Protein AF-A0A969JFG9-F1 (afdb_monomer)

Sequence (129 aa):
MFQSIWDDVKREFQHGNMVTRIIIANCFVFVVMVIANLVLHIPGSSNQTIYENIIQFFSMPRDGWFWLTHPWAVITSGFLHVDFGHVFWNMIAFYWFGRIVGDLLGNHRILPLYIASVIVGNLVFFSYF

Structure (mmCIF, N/CA/C/O backbone):
data_AF-A0A969JFG9-F1
#
_entry.id   AF-A0A969JFG9-F1
#
loop_
_atom_site.group_PDB
_atom_site.id
_atom_site.type_symbol
_atom_site.label_atom_id
_atom_site.label_alt_id
_atom_site.label_comp_id
_atom_site.label_asym_id
_atom_site.label_entity_id
_atom_site.label_seq_id
_atom_site.pdbx_PDB_ins_code
_atom_site.Cartn_x
_atom_site.Cartn_y
_atom_site.Cartn_z
_atom_site.occupancy
_atom_site.B_iso_or_equiv
_atom_site.auth_seq_id
_atom_site.auth_comp_id
_atom_site.auth_asym_id
_atom_site.auth_atom_id
_atom_site.pdbx_PDB_model_num
ATOM 1 N N . MET A 1 1 ? 10.280 24.605 18.024 1.00 48.84 1 MET A N 1
ATOM 2 C CA . MET A 1 1 ? 9.363 23.517 18.426 1.00 48.84 1 MET A CA 1
ATOM 3 C C . MET A 1 1 ? 9.128 22.564 17.246 1.00 48.84 1 MET A C 1
ATOM 5 O O . MET A 1 1 ? 8.008 22.153 17.002 1.00 48.84 1 MET A O 1
ATOM 9 N N . PHE A 1 2 ? 10.195 22.217 16.517 1.00 52.66 2 PHE A N 1
ATOM 10 C CA . PHE A 1 2 ? 10.177 21.171 15.498 1.00 52.66 2 PHE A CA 1
ATOM 11 C C . PHE A 1 2 ? 10.972 20.020 16.101 1.00 52.66 2 PHE A C 1
ATOM 13 O O . PHE A 1 2 ? 12.197 20.105 16.180 1.00 52.66 2 PHE A O 1
ATOM 20 N N . GLN A 1 3 ? 10.289 19.005 16.631 1.00 63.50 3 GLN A N 1
ATOM 21 C CA . GLN A 1 3 ? 10.955 17.711 16.740 1.00 63.50 3 GLN A CA 1
ATOM 22 C C . GLN A 1 3 ? 11.289 17.259 15.314 1.00 63.50 3 GLN A C 1
ATOM 24 O O . GLN A 1 3 ? 10.660 17.712 14.353 1.00 63.50 3 GLN A O 1
ATOM 29 N N . SER A 1 4 ? 12.340 16.455 15.158 1.00 83.25 4 SER A N 1
ATOM 30 C CA . SER A 1 4 ? 12.682 15.925 13.842 1.00 83.25 4 SER A CA 1
ATOM 31 C C . SER A 1 4 ? 11.444 15.219 13.283 1.00 83.25 4 SER A C 1
ATOM 33 O O . SER A 1 4 ? 10.796 14.478 14.017 1.00 83.25 4 SER A O 1
ATOM 35 N N . ILE A 1 5 ? 11.114 15.410 12.001 1.00 79.81 5 ILE A N 1
ATOM 36 C CA . ILE A 1 5 ? 10.015 14.682 11.324 1.00 79.81 5 ILE A CA 1
ATOM 37 C C . ILE A 1 5 ? 10.141 13.171 11.585 1.00 79.81 5 ILE A C 1
ATOM 39 O O . ILE A 1 5 ? 9.156 12.449 11.716 1.00 79.81 5 ILE A O 1
ATOM 43 N N . TRP A 1 6 ? 11.382 12.708 11.729 1.00 81.12 6 TRP A N 1
ATOM 44 C CA . TRP A 1 6 ? 11.718 11.352 12.123 1.00 81.12 6 TRP A CA 1
ATOM 45 C C . TRP A 1 6 ? 11.175 10.939 13.499 1.00 81.12 6 TRP A C 1
ATOM 47 O O . TRP A 1 6 ? 10.655 9.834 13.646 1.00 81.12 6 TRP A O 1
ATOM 57 N N . ASP A 1 7 ? 11.268 11.814 14.499 1.00 82.62 7 ASP A N 1
ATOM 58 C CA . ASP A 1 7 ? 10.786 11.555 15.856 1.00 82.62 7 ASP A CA 1
ATOM 59 C C . ASP A 1 7 ? 9.256 11.502 15.893 1.00 82.62 7 ASP A C 1
ATOM 61 O O . ASP A 1 7 ? 8.692 10.650 16.579 1.00 82.62 7 ASP A O 1
ATOM 65 N N . ASP A 1 8 ? 8.582 12.341 15.102 1.00 79.44 8 ASP A N 1
ATOM 66 C CA . ASP A 1 8 ? 7.125 12.310 14.957 1.00 79.44 8 ASP A CA 1
ATOM 67 C C . ASP A 1 8 ? 6.655 11.013 14.282 1.00 79.44 8 ASP A C 1
ATOM 69 O O . ASP A 1 8 ? 5.771 10.335 14.806 1.00 79.44 8 ASP A O 1
ATOM 73 N N . VAL A 1 9 ? 7.291 10.603 13.176 1.00 79.19 9 VAL A N 1
ATOM 74 C CA . VAL A 1 9 ? 6.991 9.321 12.509 1.00 79.19 9 VAL A CA 1
ATOM 75 C C . VAL A 1 9 ? 7.240 8.147 13.453 1.00 79.19 9 VAL A C 1
ATOM 77 O O . VAL A 1 9 ? 6.409 7.243 13.552 1.00 79.19 9 VAL A O 1
ATOM 80 N N . LYS A 1 10 ? 8.356 8.159 14.190 1.00 78.56 10 LYS A N 1
ATOM 81 C CA . LYS A 1 10 ? 8.689 7.107 15.155 1.00 78.56 10 LYS A CA 1
ATOM 82 C C . LYS A 1 10 ? 7.678 7.053 16.300 1.00 78.56 10 LYS A C 1
ATOM 84 O O . LYS A 1 10 ? 7.261 5.960 16.683 1.00 78.56 10 LYS A O 1
ATOM 89 N N . ARG A 1 11 ? 7.240 8.207 16.809 1.00 80.94 11 ARG A N 1
ATOM 90 C CA . ARG A 1 11 ? 6.213 8.307 17.852 1.00 80.94 11 ARG A CA 1
ATOM 91 C C . ARG A 1 11 ? 4.876 7.760 17.367 1.00 80.94 11 ARG A C 1
ATOM 93 O O . ARG A 1 11 ? 4.292 6.929 18.056 1.00 80.94 11 ARG A O 1
ATOM 100 N N . GLU A 1 12 ? 4.417 8.158 16.185 1.00 78.44 12 GLU A N 1
ATOM 101 C CA . GLU A 1 12 ? 3.170 7.650 15.600 1.00 78.44 12 GLU A CA 1
ATOM 102 C C . GLU A 1 12 ? 3.249 6.152 15.283 1.00 78.44 12 GLU A C 1
ATOM 104 O O . GLU A 1 12 ? 2.283 5.416 15.471 1.00 78.44 12 GLU A O 1
ATOM 109 N N . PHE A 1 13 ? 4.413 5.644 14.887 1.00 73.88 13 PHE A N 1
ATOM 110 C CA . PHE A 1 13 ? 4.587 4.210 14.688 1.00 73.88 13 PHE A CA 1
ATOM 111 C C . PHE A 1 13 ? 4.545 3.421 16.009 1.00 73.88 13 PHE A C 1
ATOM 113 O O . PHE A 1 13 ? 4.011 2.314 16.055 1.00 73.88 13 PHE A O 1
ATOM 120 N N . GLN A 1 14 ? 5.077 3.980 17.100 1.00 71.12 14 GLN A N 1
ATOM 121 C CA . GLN A 1 14 ? 5.130 3.320 18.410 1.00 71.12 14 GLN A CA 1
ATOM 122 C C . GLN A 1 14 ? 3.823 3.444 19.204 1.00 71.12 14 GLN A C 1
ATOM 124 O O . GLN A 1 14 ? 3.376 2.463 19.803 1.00 71.12 14 GLN A O 1
ATOM 129 N N . HIS A 1 15 ? 3.180 4.611 19.167 1.00 72.25 15 HIS A N 1
ATOM 130 C CA . HIS A 1 15 ? 2.017 4.956 19.991 1.00 72.25 15 HIS A CA 1
ATOM 131 C C . HIS A 1 15 ? 0.737 5.234 19.194 1.00 72.25 15 HIS A C 1
ATOM 133 O O . HIS A 1 15 ? -0.338 5.300 19.785 1.00 72.25 15 HIS A O 1
ATOM 139 N N . GLY A 1 16 ? 0.815 5.356 17.869 1.00 72.88 16 GLY A N 1
ATOM 140 C CA . GLY A 1 16 ? -0.346 5.607 17.019 1.00 72.88 16 GLY A CA 1
ATOM 141 C C . GLY A 1 16 ? -1.232 4.375 16.815 1.00 72.88 16 GLY A C 1
ATOM 142 O O . GLY A 1 16 ? -0.817 3.222 17.008 1.00 72.88 16 GLY A O 1
ATOM 143 N N . ASN A 1 17 ? -2.472 4.649 16.398 1.00 85.50 17 ASN A N 1
ATOM 144 C CA . ASN A 1 17 ? -3.485 3.664 16.013 1.00 85.50 17 ASN A CA 1
ATOM 145 C C . ASN A 1 17 ? -2.987 2.830 14.807 1.00 85.50 17 ASN A C 1
ATOM 147 O O . ASN A 1 17 ? -2.213 3.311 13.978 1.00 85.50 17 ASN A O 1
ATOM 151 N N . MET A 1 18 ? -3.410 1.567 14.707 1.00 92.06 18 MET A N 1
ATOM 152 C CA . MET A 1 18 ? -3.021 0.638 13.642 1.00 92.06 18 MET A CA 1
ATOM 153 C C . MET A 1 18 ? -3.314 1.207 12.250 1.00 92.06 18 MET A C 1
ATOM 155 O O . MET A 1 18 ? -2.525 1.000 11.332 1.00 92.06 18 MET A O 1
ATOM 159 N N . VAL A 1 19 ? -4.396 1.980 12.109 1.00 93.38 19 VAL A N 1
ATOM 160 C CA . VAL A 1 19 ? -4.737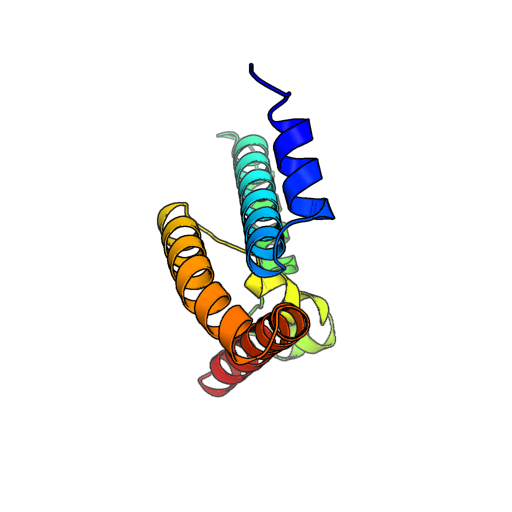 2.693 10.868 1.00 93.38 19 VAL A CA 1
ATOM 161 C C . VAL A 1 19 ? -3.576 3.581 10.417 1.00 93.38 19 VAL A C 1
ATOM 163 O O . VAL A 1 19 ? -3.095 3.446 9.294 1.00 93.38 19 VAL A O 1
ATOM 166 N N . THR A 1 20 ? -3.062 4.431 11.309 1.00 91.62 20 THR A N 1
ATOM 167 C CA . THR A 1 20 ? -1.933 5.327 11.019 1.00 91.62 20 THR A CA 1
ATOM 168 C C . THR A 1 20 ? -0.681 4.543 10.630 1.00 91.62 20 THR A C 1
ATOM 170 O O . THR A 1 20 ? 0.012 4.921 9.690 1.00 91.62 20 THR A O 1
ATOM 173 N N . ARG A 1 21 ? -0.405 3.413 11.295 1.00 91.94 21 ARG A N 1
ATOM 174 C CA . ARG A 1 21 ? 0.759 2.565 10.979 1.00 91.94 21 ARG A CA 1
ATOM 175 C C . ARG A 1 21 ? 0.680 1.974 9.573 1.00 91.94 21 ARG A C 1
ATOM 177 O O . ARG A 1 21 ? 1.680 1.973 8.861 1.00 91.94 21 ARG A O 1
ATOM 184 N N . ILE A 1 22 ? -0.500 1.504 9.165 1.00 94.06 22 ILE A N 1
ATOM 185 C CA . ILE A 1 22 ? -0.727 0.960 7.819 1.00 94.06 22 ILE A CA 1
ATOM 186 C C . ILE A 1 22 ? -0.609 2.065 6.762 1.00 94.06 22 ILE A C 1
ATOM 188 O O . ILE A 1 22 ? -0.011 1.827 5.714 1.00 94.06 22 ILE A O 1
ATOM 192 N N . ILE A 1 23 ? -1.102 3.277 7.043 1.00 94.56 23 ILE A N 1
ATOM 193 C CA . ILE A 1 23 ? -0.931 4.434 6.149 1.00 94.56 23 ILE A CA 1
ATOM 194 C C . ILE A 1 23 ? 0.553 4.759 5.975 1.00 94.56 23 ILE A C 1
ATOM 196 O O . ILE A 1 23 ? 1.022 4.880 4.848 1.00 94.56 23 ILE A O 1
ATOM 200 N N . ILE A 1 24 ? 1.314 4.838 7.073 1.00 92.44 24 ILE A N 1
ATOM 201 C CA . ILE A 1 24 ? 2.763 5.084 7.023 1.00 92.44 24 ILE A CA 1
ATOM 202 C C . ILE A 1 24 ? 3.464 4.006 6.186 1.00 92.44 24 ILE A C 1
ATOM 204 O O . ILE A 1 24 ? 4.295 4.344 5.347 1.00 92.44 24 ILE A O 1
ATOM 208 N N . ALA A 1 25 ? 3.109 2.730 6.366 1.00 93.38 25 ALA A N 1
ATOM 209 C CA . ALA A 1 25 ? 3.681 1.632 5.589 1.00 93.38 25 ALA A CA 1
ATOM 210 C C . ALA A 1 25 ? 3.378 1.757 4.084 1.00 93.38 25 ALA A C 1
ATOM 212 O O . ALA A 1 25 ? 4.290 1.639 3.270 1.00 93.38 25 ALA A O 1
ATOM 213 N N . ASN A 1 26 ? 2.130 2.056 3.709 1.00 94.94 26 ASN A N 1
ATOM 214 C CA . ASN A 1 26 ? 1.738 2.263 2.311 1.00 94.94 26 ASN A CA 1
ATOM 215 C C . ASN A 1 26 ? 2.459 3.462 1.684 1.00 94.94 26 ASN A C 1
ATOM 217 O O . ASN A 1 26 ? 3.009 3.350 0.590 1.00 94.94 26 ASN A O 1
ATOM 221 N N . CYS A 1 27 ? 2.528 4.588 2.397 1.00 94.19 27 CYS A N 1
ATOM 222 C CA . CYS A 1 27 ? 3.267 5.766 1.948 1.00 94.19 27 CYS A CA 1
ATOM 223 C C . CYS A 1 27 ? 4.762 5.471 1.776 1.00 94.19 27 CYS A C 1
ATOM 225 O O . CYS A 1 27 ? 5.358 5.895 0.789 1.00 94.19 27 CYS A O 1
ATOM 227 N N . PHE A 1 28 ? 5.371 4.728 2.704 1.00 93.75 28 PHE A N 1
ATOM 228 C CA . PHE A 1 28 ? 6.774 4.334 2.608 1.00 93.75 28 PHE A CA 1
ATOM 229 C C . PHE A 1 28 ? 7.032 3.467 1.371 1.00 93.75 28 PHE A C 1
ATOM 231 O O . PHE A 1 28 ? 7.932 3.778 0.593 1.00 93.75 28 PHE A O 1
ATOM 238 N N . VAL A 1 29 ? 6.217 2.428 1.152 1.00 94.06 29 VAL A N 1
ATOM 239 C CA . VAL A 1 29 ? 6.319 1.566 -0.037 1.00 94.06 29 VAL A CA 1
ATOM 240 C C . VAL A 1 29 ? 6.165 2.394 -1.310 1.00 94.06 29 VAL A C 1
ATOM 242 O O . VAL A 1 29 ? 6.998 2.285 -2.204 1.00 94.06 29 VAL A O 1
ATOM 245 N N . PHE A 1 30 ? 5.173 3.283 -1.374 1.00 94.19 30 PHE A N 1
ATOM 246 C CA . PHE A 1 30 ? 4.974 4.158 -2.528 1.00 94.19 30 PHE A CA 1
ATOM 247 C C . PHE A 1 30 ? 6.199 5.039 -2.814 1.00 94.19 30 PHE A C 1
ATOM 249 O O . PHE A 1 30 ? 6.674 5.075 -3.946 1.00 94.19 30 PHE A O 1
ATOM 256 N N . VAL A 1 31 ? 6.765 5.697 -1.797 1.00 93.69 31 VAL A N 1
ATOM 257 C CA . VAL A 1 31 ? 7.968 6.532 -1.959 1.00 93.69 31 VAL A CA 1
ATOM 258 C C . VAL A 1 31 ? 9.155 5.708 -2.458 1.00 93.69 31 VAL A C 1
ATOM 260 O O . VAL A 1 31 ? 9.848 6.140 -3.377 1.00 93.69 31 VAL A O 1
ATOM 263 N N . VAL A 1 32 ? 9.374 4.511 -1.906 1.00 92.69 32 VAL A N 1
ATOM 264 C CA . VAL A 1 32 ? 10.434 3.600 -2.367 1.00 92.69 32 VAL A CA 1
ATOM 265 C C . VAL A 1 32 ? 10.235 3.230 -3.836 1.00 92.69 32 VAL A C 1
ATOM 267 O O . VAL A 1 32 ? 11.193 3.279 -4.605 1.00 92.69 32 VAL A O 1
ATOM 270 N N . MET A 1 33 ? 9.005 2.921 -4.249 1.00 90.75 33 MET A N 1
ATOM 271 C CA . MET A 1 33 ? 8.695 2.567 -5.636 1.00 90.75 33 MET A CA 1
ATOM 272 C C . MET A 1 33 ? 8.871 3.745 -6.598 1.00 90.75 33 MET A C 1
ATOM 274 O O . MET A 1 33 ? 9.410 3.559 -7.687 1.00 90.75 33 MET A O 1
ATOM 278 N N . VAL A 1 34 ? 8.503 4.962 -6.191 1.00 90.12 34 VAL A N 1
ATOM 279 C CA . VAL A 1 34 ? 8.730 6.183 -6.981 1.00 90.12 34 VAL A CA 1
ATOM 280 C C . VAL A 1 34 ? 10.224 6.466 -7.139 1.00 90.12 34 VAL A C 1
ATOM 282 O O . VAL A 1 34 ? 10.676 6.769 -8.240 1.00 90.12 34 VAL A O 1
ATOM 285 N N . ILE A 1 35 ? 11.014 6.328 -6.070 1.00 90.38 35 ILE A N 1
ATOM 286 C CA . ILE A 1 35 ? 12.474 6.490 -6.140 1.00 90.38 35 ILE A CA 1
ATOM 287 C C . ILE A 1 35 ? 13.085 5.412 -7.041 1.00 90.38 35 ILE A C 1
ATOM 289 O O . ILE A 1 35 ? 13.917 5.730 -7.887 1.00 90.38 35 ILE A O 1
ATOM 293 N N . ALA A 1 36 ? 12.658 4.155 -6.904 1.00 89.00 36 ALA A N 1
ATOM 294 C CA . ALA A 1 36 ? 13.114 3.067 -7.763 1.00 89.00 36 ALA A CA 1
ATOM 295 C C . ALA A 1 36 ? 12.780 3.339 -9.237 1.00 89.00 36 ALA A C 1
ATOM 297 O O . ALA A 1 36 ? 13.641 3.164 -10.097 1.00 89.00 36 ALA A O 1
ATOM 298 N N . ASN A 1 37 ? 11.572 3.830 -9.530 1.00 87.25 37 ASN A N 1
ATOM 299 C CA . ASN A 1 37 ? 11.188 4.240 -10.875 1.00 87.25 37 ASN A CA 1
ATOM 300 C C . ASN A 1 37 ? 12.091 5.367 -11.395 1.00 87.25 37 ASN A C 1
ATOM 302 O O . ASN A 1 37 ? 12.628 5.243 -12.487 1.00 87.25 37 ASN A O 1
ATOM 306 N N . LEU A 1 38 ? 12.333 6.411 -10.598 1.00 86.75 38 LEU A N 1
ATOM 307 C CA . LEU A 1 38 ? 13.182 7.539 -10.986 1.00 86.75 38 LEU A CA 1
ATOM 308 C C . LEU A 1 38 ? 14.631 7.117 -11.281 1.00 86.75 38 LEU A C 1
ATOM 310 O O . LEU A 1 38 ? 15.228 7.594 -12.242 1.00 86.75 38 LEU A O 1
ATOM 314 N N . VAL A 1 39 ? 15.198 6.222 -10.469 1.00 86.62 39 VAL A N 1
ATOM 315 C CA . VAL A 1 39 ? 16.577 5.730 -10.635 1.00 86.62 39 VAL A CA 1
ATOM 316 C C . VAL A 1 39 ? 16.706 4.802 -11.845 1.00 86.62 39 VAL A C 1
ATOM 318 O O . VAL A 1 39 ? 17.726 4.825 -12.531 1.00 86.62 39 VAL A O 1
ATOM 321 N N . LEU A 1 40 ? 15.692 3.975 -12.113 1.00 83.62 40 LEU A N 1
ATOM 322 C CA . LEU A 1 40 ? 15.718 2.995 -13.203 1.00 83.62 40 LEU A CA 1
ATOM 323 C C . LEU A 1 40 ? 15.244 3.576 -14.543 1.00 83.62 40 LEU A C 1
ATOM 325 O O . LEU A 1 40 ? 15.635 3.073 -15.593 1.00 83.62 40 LEU A O 1
ATOM 329 N N . HIS A 1 41 ? 14.442 4.639 -14.533 1.00 76.25 41 HIS A N 1
ATOM 330 C CA . HIS A 1 41 ? 13.912 5.288 -15.730 1.00 76.25 41 HIS A CA 1
ATOM 331 C C . HIS A 1 41 ? 14.831 6.426 -16.201 1.00 76.25 41 HIS A C 1
ATOM 333 O O . HIS A 1 41 ? 14.446 7.593 -16.256 1.00 76.25 41 HIS A O 1
ATOM 339 N N . ILE A 1 42 ? 16.077 6.079 -16.540 1.00 72.88 42 ILE A N 1
ATOM 340 C CA . ILE A 1 42 ? 17.019 7.004 -17.184 1.00 72.88 42 ILE A CA 1
ATOM 341 C C . ILE A 1 42 ? 16.853 6.869 -18.709 1.00 72.88 42 ILE A C 1
ATOM 343 O O . ILE A 1 42 ? 17.086 5.770 -19.236 1.00 72.88 42 ILE A O 1
ATOM 347 N N .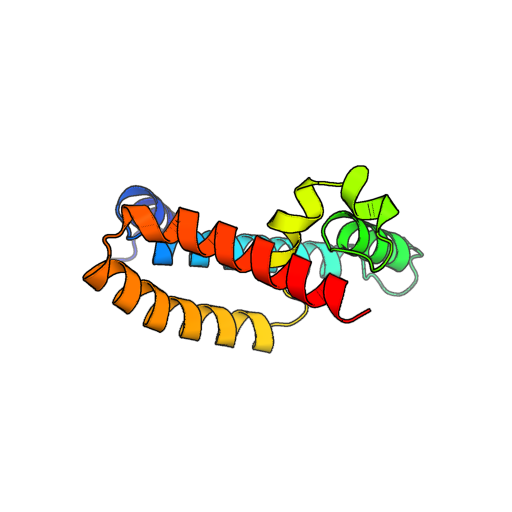 PRO A 1 43 ? 16.479 7.945 -19.434 1.00 61.88 43 PRO A N 1
ATOM 348 C CA . PRO A 1 43 ? 16.322 7.914 -20.887 1.00 61.88 43 PRO A CA 1
ATOM 349 C C . PRO A 1 43 ? 17.595 7.401 -21.576 1.00 61.88 43 PRO A C 1
ATOM 351 O O . PRO A 1 43 ? 18.674 7.955 -21.378 1.00 61.88 43 PRO A O 1
ATOM 354 N N . GLY A 1 44 ? 17.471 6.337 -22.376 1.00 63.94 44 GLY A N 1
ATOM 355 C CA . GLY A 1 44 ? 18.595 5.711 -23.091 1.00 63.94 44 GLY A CA 1
ATOM 356 C C . GLY A 1 44 ? 19.185 4.454 -22.436 1.00 63.94 44 GLY A C 1
ATOM 357 O O . GLY A 1 44 ? 20.121 3.880 -22.987 1.00 63.94 44 GLY A O 1
ATOM 358 N N . SER A 1 45 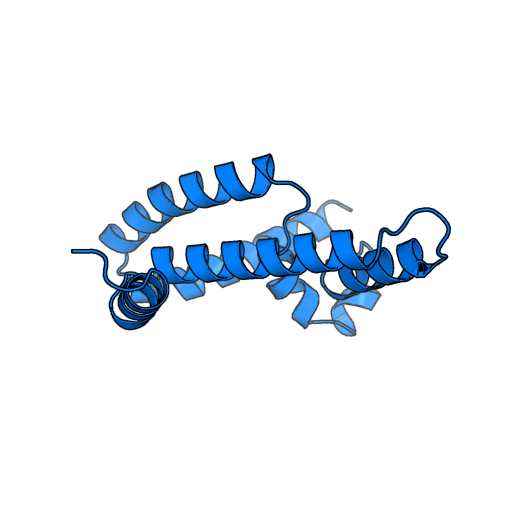? 18.641 3.993 -21.305 1.00 62.06 45 SER A N 1
ATOM 359 C CA . SER A 1 45 ? 19.022 2.723 -20.668 1.00 62.06 45 SER A CA 1
ATOM 360 C C . SER A 1 45 ? 17.965 1.629 -20.885 1.00 62.06 45 SER A C 1
ATOM 362 O O . SER A 1 45 ? 16.767 1.897 -20.858 1.00 62.06 45 SER A O 1
ATOM 364 N N . SER A 1 46 ? 18.385 0.368 -21.040 1.00 63.84 46 SER A N 1
ATOM 365 C CA . SER A 1 46 ? 17.495 -0.811 -21.079 1.00 63.84 46 SER A CA 1
ATOM 366 C C . SER A 1 46 ? 16.906 -1.176 -19.702 1.00 63.84 46 SER A C 1
ATOM 368 O O . SER A 1 46 ? 16.425 -2.288 -19.499 1.00 63.84 46 SER A O 1
ATOM 370 N N . ASN A 1 47 ? 16.968 -0.263 -18.729 1.00 65.94 47 ASN A N 1
ATOM 371 C CA . ASN A 1 47 ? 16.605 -0.508 -17.331 1.00 65.94 47 ASN A CA 1
ATOM 372 C C . ASN A 1 47 ? 15.095 -0.427 -17.077 1.00 65.94 47 ASN A C 1
ATOM 374 O O . ASN A 1 47 ? 14.631 -0.818 -16.006 1.00 65.94 47 ASN A O 1
ATOM 378 N N . GLN A 1 48 ? 14.315 0.016 -18.065 1.00 67.25 48 GLN A N 1
ATOM 379 C CA . GLN A 1 48 ? 12.857 0.037 -17.974 1.00 67.25 48 GLN A CA 1
ATOM 380 C C . GLN A 1 48 ? 12.279 -1.367 -17.720 1.00 67.25 48 GLN A C 1
ATOM 382 O O . GLN A 1 48 ? 11.402 -1.524 -16.872 1.00 67.25 48 GLN A O 1
ATOM 387 N N . THR A 1 49 ? 12.870 -2.404 -18.323 1.00 74.31 49 THR A N 1
ATOM 388 C CA . THR A 1 49 ? 12.495 -3.808 -18.088 1.00 74.31 49 THR A CA 1
ATOM 389 C C . THR A 1 49 ? 12.757 -4.259 -16.644 1.00 74.31 49 THR A C 1
ATOM 391 O O . THR A 1 49 ? 12.053 -5.119 -16.127 1.00 74.31 49 THR A O 1
ATOM 394 N N . ILE A 1 50 ? 13.737 -3.669 -15.945 1.00 80.38 50 ILE A N 1
ATOM 395 C CA . ILE A 1 50 ? 14.045 -4.023 -14.547 1.00 80.38 50 ILE A CA 1
ATOM 396 C C . ILE A 1 50 ? 12.928 -3.538 -13.620 1.00 80.38 50 ILE A C 1
ATOM 398 O O . ILE A 1 50 ? 12.475 -4.293 -12.762 1.00 80.38 50 ILE A O 1
ATOM 402 N N . TYR A 1 51 ? 12.459 -2.302 -13.804 1.00 82.75 51 TYR A N 1
ATOM 403 C CA . TYR A 1 51 ? 11.351 -1.764 -13.012 1.00 82.75 51 TYR A CA 1
ATOM 404 C C . TYR A 1 51 ? 10.057 -2.554 -13.245 1.00 82.75 51 TYR A C 1
ATOM 406 O O . TYR A 1 51 ? 9.367 -2.907 -12.290 1.00 82.75 51 TYR A O 1
ATOM 414 N N . GLU A 1 52 ? 9.763 -2.892 -14.501 1.00 82.38 52 GLU A N 1
ATOM 415 C CA . GLU A 1 52 ? 8.608 -3.718 -14.863 1.00 82.38 52 GLU A CA 1
ATOM 416 C C . GLU A 1 52 ? 8.675 -5.105 -14.211 1.00 82.38 52 GLU A C 1
ATOM 418 O O . GLU A 1 52 ? 7.685 -5.545 -13.630 1.00 82.38 52 GLU A O 1
ATOM 423 N N . ASN A 1 53 ? 9.847 -5.748 -14.199 1.00 82.88 53 ASN A N 1
ATOM 424 C CA . ASN A 1 53 ? 10.045 -7.031 -13.520 1.00 82.88 53 ASN A CA 1
ATOM 425 C C . ASN A 1 53 ? 9.841 -6.930 -12.001 1.00 82.88 53 ASN A C 1
ATOM 427 O O . ASN A 1 53 ? 9.234 -7.818 -11.408 1.00 82.88 53 ASN A O 1
ATOM 431 N N . ILE A 1 54 ? 10.309 -5.851 -11.361 1.00 84.38 54 ILE A N 1
ATOM 432 C CA . ILE A 1 54 ? 10.083 -5.617 -9.925 1.00 84.38 54 ILE A CA 1
ATOM 433 C C . ILE A 1 54 ? 8.583 -5.485 -9.650 1.00 84.38 54 ILE A C 1
ATOM 435 O O . ILE A 1 54 ? 8.060 -6.146 -8.754 1.00 84.38 54 ILE A O 1
ATOM 439 N N . ILE A 1 55 ? 7.876 -4.670 -10.437 1.00 85.25 55 ILE A N 1
ATOM 440 C CA . ILE A 1 55 ? 6.426 -4.513 -10.301 1.00 85.25 55 ILE A CA 1
ATOM 441 C C . ILE A 1 55 ? 5.728 -5.854 -10.512 1.00 85.25 55 ILE A C 1
ATOM 443 O O . ILE A 1 55 ? 4.902 -6.224 -9.688 1.00 85.25 55 ILE A O 1
ATOM 447 N N . GLN A 1 56 ? 6.064 -6.618 -11.551 1.00 83.88 56 GLN A N 1
ATOM 448 C CA . GLN A 1 56 ? 5.467 -7.935 -11.809 1.00 83.88 56 GLN A CA 1
ATOM 449 C C . GLN A 1 56 ? 5.735 -8.945 -10.688 1.00 83.88 56 GLN A C 1
ATOM 451 O O . GLN A 1 56 ? 4.877 -9.767 -10.394 1.00 83.88 56 GLN A O 1
ATOM 456 N N . PHE A 1 57 ? 6.890 -8.866 -10.029 1.00 83.75 57 PHE A N 1
ATOM 457 C CA . PHE A 1 57 ? 7.254 -9.772 -8.941 1.00 83.75 57 PHE A CA 1
ATOM 458 C C . PHE A 1 57 ? 6.462 -9.526 -7.646 1.00 83.75 57 PHE A C 1
ATOM 460 O O . PHE A 1 57 ? 6.216 -10.459 -6.878 1.00 83.75 57 PHE A O 1
ATOM 467 N N . PHE A 1 58 ? 6.081 -8.271 -7.388 1.00 83.50 58 PHE A N 1
ATOM 468 C CA . PHE A 1 58 ? 5.320 -7.874 -6.197 1.00 83.50 58 PHE A CA 1
ATOM 469 C C . PHE A 1 58 ? 3.826 -7.654 -6.459 1.00 83.50 58 PHE A C 1
ATOM 471 O O . PHE A 1 58 ? 3.036 -7.640 -5.510 1.00 83.50 58 PHE A O 1
ATOM 478 N N . SER A 1 59 ? 3.440 -7.450 -7.715 1.00 82.31 59 SER A N 1
ATOM 479 C CA . SER A 1 59 ? 2.047 -7.397 -8.145 1.00 82.31 59 SER A CA 1
ATOM 480 C C . SER A 1 59 ? 1.544 -8.797 -8.446 1.00 82.31 59 SER A C 1
ATOM 482 O O . SER A 1 59 ? 2.307 -9.753 -8.555 1.00 82.31 59 SER A O 1
ATOM 484 N N . MET A 1 60 ? 0.22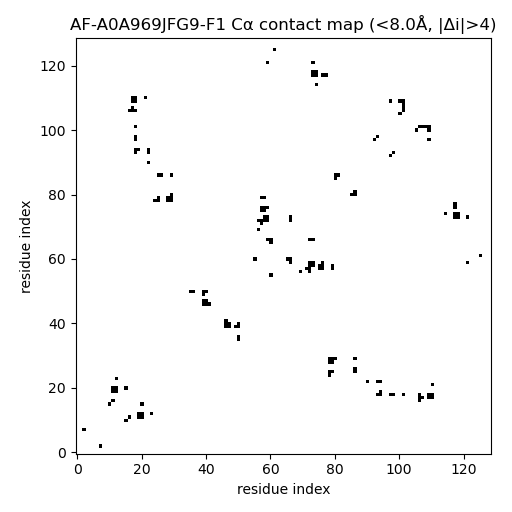9 -8.921 -8.526 1.00 70.19 60 MET A N 1
ATOM 485 C CA . MET A 1 60 ? -0.409 -10.194 -8.780 1.00 70.19 60 MET A CA 1
ATOM 486 C C . MET A 1 60 ? -0.677 -10.331 -10.283 1.00 70.19 60 MET A C 1
ATOM 488 O O . MET A 1 60 ? -1.573 -9.655 -10.798 1.00 70.19 60 MET A O 1
ATOM 492 N N . PRO A 1 61 ? 0.082 -11.160 -11.019 1.00 68.50 61 PRO A N 1
ATOM 493 C CA . PRO A 1 61 ? -0.204 -11.398 -12.419 1.00 68.50 61 PRO A CA 1
ATOM 494 C C . PRO A 1 61 ? -1.424 -12.304 -12.573 1.00 68.50 61 PRO A C 1
ATOM 496 O O . PRO A 1 61 ? -1.860 -13.011 -11.661 1.00 68.50 61 PRO A O 1
ATOM 499 N N . ARG A 1 62 ? -1.976 -12.262 -13.782 1.00 64.31 62 ARG A N 1
ATOM 500 C CA . ARG A 1 62 ? -3.208 -12.952 -14.164 1.0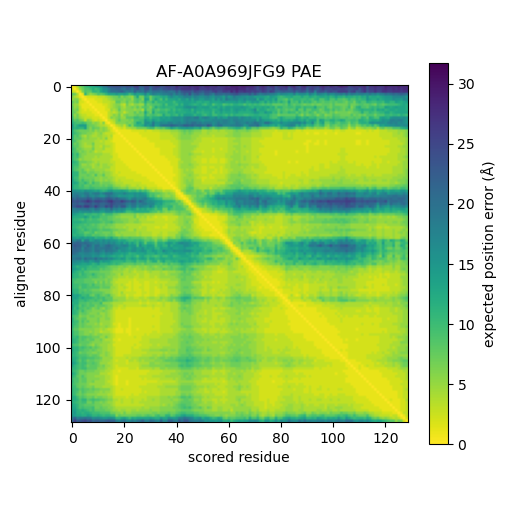0 64.31 62 ARG A CA 1
ATOM 501 C C . ARG A 1 62 ? -3.096 -14.482 -14.110 1.00 64.31 62 ARG A C 1
ATOM 503 O O . ARG A 1 62 ? -4.110 -15.159 -13.973 1.00 64.31 62 ARG A O 1
ATOM 510 N N . ASP A 1 63 ? -1.887 -15.027 -14.201 1.00 71.69 63 ASP A N 1
ATOM 511 C CA . ASP A 1 63 ? -1.667 -16.469 -14.277 1.00 71.69 63 ASP A CA 1
ATOM 512 C C . ASP A 1 63 ? -1.805 -17.141 -12.905 1.00 71.69 63 ASP A C 1
ATOM 514 O O . ASP A 1 63 ? -0.996 -16.931 -11.999 1.00 71.69 63 ASP A O 1
ATOM 518 N N . GLY A 1 64 ? -2.793 -18.029 -12.760 1.00 67.88 64 GLY A N 1
ATOM 519 C CA . GLY A 1 64 ? -3.035 -18.765 -11.510 1.00 67.88 64 GLY A CA 1
ATOM 520 C C . GLY A 1 64 ? -1.851 -19.628 -11.043 1.00 67.88 64 GLY A C 1
ATOM 521 O O . GLY A 1 64 ? -1.703 -19.883 -9.852 1.00 67.88 64 GLY A O 1
ATOM 522 N N . TRP A 1 65 ? -0.952 -20.033 -11.948 1.00 70.50 65 TRP A N 1
ATOM 523 C CA . TRP A 1 65 ? 0.284 -20.741 -11.579 1.00 70.50 65 TRP A CA 1
ATOM 524 C C . TRP A 1 65 ? 1.294 -19.839 -10.853 1.00 70.50 65 TRP A C 1
ATOM 526 O O . TRP A 1 65 ? 2.031 -20.283 -9.967 1.00 70.50 65 TRP A O 1
ATOM 536 N N . PHE A 1 66 ? 1.310 -18.548 -11.183 1.00 70.81 66 PHE A N 1
ATOM 537 C CA . PHE A 1 66 ? 2.198 -17.589 -10.540 1.00 70.81 66 PHE A CA 1
ATOM 538 C C . PHE A 1 66 ? 1.833 -17.384 -9.063 1.00 70.81 66 PHE A C 1
ATOM 540 O O . PHE A 1 66 ? 2.719 -17.244 -8.228 1.00 70.81 66 PHE A O 1
ATOM 547 N N . TRP A 1 67 ? 0.551 -17.482 -8.701 1.00 67.62 67 TRP A N 1
ATOM 548 C CA . TRP A 1 67 ? 0.101 -17.402 -7.305 1.00 67.62 67 TRP A CA 1
ATOM 549 C C . TRP A 1 67 ? 0.705 -18.479 -6.405 1.00 67.62 67 TRP A C 1
ATOM 551 O O . TRP A 1 67 ? 1.130 -18.185 -5.289 1.00 67.62 67 TRP A O 1
ATOM 561 N N . LEU A 1 68 ? 0.741 -19.728 -6.880 1.00 73.88 68 LEU A N 1
ATOM 562 C CA . LEU A 1 68 ? 1.273 -20.854 -6.104 1.00 73.88 68 LEU A CA 1
ATOM 563 C C . LEU A 1 68 ? 2.781 -20.730 -5.883 1.00 73.88 68 LEU A C 1
ATOM 565 O O . LEU A 1 68 ? 3.304 -21.200 -4.875 1.00 73.88 68 LEU A O 1
ATOM 569 N N . THR A 1 69 ? 3.474 -20.095 -6.825 1.00 81.50 69 THR A N 1
ATOM 570 C CA . THR A 1 69 ? 4.924 -19.899 -6.768 1.00 81.50 69 THR A CA 1
ATOM 571 C C . THR A 1 69 ? 5.318 -18.614 -6.032 1.00 81.50 69 THR A C 1
ATOM 573 O O . THR A 1 69 ? 6.404 -18.567 -5.459 1.00 81.50 69 THR A O 1
ATOM 576 N N . HIS A 1 70 ? 4.436 -17.608 -5.990 1.00 84.06 70 HIS A N 1
ATOM 577 C CA . HIS A 1 70 ? 4.673 -16.286 -5.398 1.00 84.06 70 HIS A CA 1
ATOM 578 C C . HIS A 1 70 ? 3.558 -15.903 -4.402 1.00 84.06 70 HIS A C 1
ATOM 580 O O . HIS A 1 70 ? 2.862 -14.904 -4.595 1.00 84.06 70 HIS A O 1
ATOM 586 N N . PRO A 1 71 ? 3.370 -16.653 -3.298 1.00 81.75 71 PRO A N 1
ATOM 587 C CA . PRO A 1 71 ? 2.271 -16.420 -2.355 1.00 81.75 71 PRO A CA 1
ATOM 588 C C . PRO A 1 71 ? 2.326 -15.047 -1.667 1.00 81.75 71 PRO A C 1
ATOM 590 O O . PRO A 1 71 ? 1.301 -14.538 -1.213 1.00 81.75 71 PRO A O 1
ATOM 593 N N . TRP A 1 72 ? 3.503 -14.413 -1.604 1.00 86.69 72 TRP A N 1
ATOM 594 C CA . TRP A 1 72 ? 3.645 -13.053 -1.077 1.00 86.69 72 TRP A CA 1
ATOM 595 C C . TRP A 1 72 ? 2.929 -12.008 -1.936 1.00 86.69 72 TRP A C 1
ATOM 597 O O . TRP A 1 72 ? 2.468 -11.016 -1.373 1.00 86.69 72 TRP A O 1
ATOM 607 N N . ALA A 1 73 ? 2.775 -12.248 -3.247 1.00 86.06 73 ALA A N 1
ATOM 608 C CA . ALA A 1 73 ? 2.138 -11.327 -4.189 1.00 86.06 73 ALA A CA 1
ATOM 609 C C . ALA A 1 73 ? 0.703 -10.975 -3.774 1.00 86.06 73 ALA A C 1
ATOM 611 O O . ALA A 1 73 ? 0.260 -9.849 -3.984 1.00 86.06 73 ALA A O 1
ATOM 612 N N . VAL A 1 74 ? 0.009 -11.907 -3.109 1.00 84.50 74 VAL A N 1
ATOM 613 C CA . VAL A 1 74 ? -1.347 -11.699 -2.582 1.00 84.50 74 VAL A CA 1
ATOM 614 C C . VAL A 1 74 ? -1.375 -10.588 -1.538 1.00 84.50 74 VAL A C 1
ATOM 616 O O . VAL A 1 74 ? -2.326 -9.823 -1.488 1.00 84.50 74 VAL A O 1
ATOM 619 N N . ILE A 1 75 ? -0.348 -10.486 -0.692 1.00 87.75 75 ILE A N 1
ATOM 620 C CA . ILE A 1 75 ? -0.283 -9.458 0.352 1.00 87.75 75 ILE A CA 1
ATOM 621 C C . ILE A 1 75 ? 0.383 -8.196 -0.194 1.00 87.75 75 ILE A C 1
ATOM 623 O O . ILE A 1 75 ? -0.104 -7.095 0.054 1.00 87.75 75 ILE A O 1
ATOM 627 N N . THR A 1 76 ? 1.485 -8.334 -0.938 1.00 89.50 76 THR A N 1
ATOM 628 C CA . THR A 1 76 ? 2.259 -7.187 -1.430 1.00 89.50 76 THR A CA 1
ATOM 629 C C . THR A 1 76 ? 1.492 -6.363 -2.456 1.00 89.50 76 THR A C 1
ATOM 631 O O . THR A 1 76 ? 1.676 -5.146 -2.483 1.00 89.50 76 THR A O 1
ATOM 634 N N . SER A 1 77 ? 0.575 -6.969 -3.220 1.00 88.31 77 SER A N 1
ATOM 635 C CA . SER A 1 77 ? -0.283 -6.238 -4.158 1.00 88.31 77 SER A CA 1
ATOM 636 C C . SER A 1 77 ? -1.125 -5.161 -3.471 1.00 88.31 77 SER A C 1
ATOM 638 O O . SER A 1 77 ? -1.318 -4.096 -4.045 1.00 88.31 77 SER A O 1
ATOM 640 N N . GLY A 1 78 ? -1.546 -5.379 -2.218 1.00 88.69 78 GLY A N 1
ATOM 641 C CA . GLY A 1 78 ? -2.322 -4.407 -1.441 1.00 88.69 78 GLY A CA 1
ATOM 642 C C . GLY A 1 78 ? -1.555 -3.142 -1.036 1.00 88.69 78 GLY A C 1
ATOM 643 O O . GLY A 1 78 ? -2.180 -2.162 -0.637 1.00 88.69 78 GLY A O 1
ATOM 644 N N . PHE A 1 79 ? -0.221 -3.153 -1.138 1.00 91.69 79 PHE A N 1
ATOM 645 C CA . PHE A 1 79 ? 0.642 -2.008 -0.822 1.00 91.69 79 PHE A CA 1
ATOM 646 C C . PHE A 1 79 ? 1.175 -1.294 -2.070 1.00 91.69 79 PHE A C 1
ATOM 648 O O . PHE A 1 79 ? 1.672 -0.168 -1.978 1.00 91.69 79 PHE A O 1
ATOM 655 N N . LEU A 1 80 ? 1.079 -1.923 -3.242 1.00 90.75 80 LEU A N 1
ATOM 656 C CA . LEU A 1 80 ? 1.544 -1.340 -4.493 1.00 90.75 80 LEU A CA 1
ATOM 657 C C . LEU A 1 80 ? 0.529 -0.337 -5.036 1.00 90.75 80 LEU A C 1
ATOM 659 O O . LEU A 1 80 ? -0.636 -0.655 -5.249 1.00 90.75 80 LEU A O 1
ATOM 663 N N . HIS A 1 81 ? 1.007 0.870 -5.317 1.00 88.56 81 HIS A N 1
ATOM 664 C CA . HIS A 1 81 ? 0.214 1.934 -5.918 1.00 88.56 81 HIS A CA 1
ATOM 665 C C . HIS A 1 81 ? 0.981 2.507 -7.107 1.00 88.56 81 HIS A C 1
ATOM 667 O O . HIS A 1 81 ? 2.166 2.817 -6.987 1.00 88.56 81 HIS A O 1
ATOM 673 N N . VAL A 1 82 ? 0.313 2.617 -8.257 1.00 82.00 82 VAL A N 1
ATOM 674 C CA . VAL A 1 82 ? 0.952 3.010 -9.525 1.00 82.00 82 VAL A CA 1
ATOM 675 C C . VAL A 1 82 ? 1.115 4.524 -9.624 1.00 82.00 82 VAL A C 1
ATOM 677 O O . VAL A 1 82 ? 2.116 5.008 -10.145 1.00 82.00 82 VAL A O 1
ATOM 680 N N . ASP A 1 83 ? 0.161 5.281 -9.093 1.00 87.56 83 ASP A N 1
ATOM 681 C CA . ASP A 1 83 ? 0.145 6.733 -9.196 1.00 87.56 83 ASP A CA 1
ATOM 682 C C . ASP A 1 83 ? -0.253 7.417 -7.885 1.00 87.56 83 ASP A C 1
ATOM 684 O O . ASP A 1 83 ? -0.863 6.843 -6.976 1.00 87.56 83 ASP A O 1
ATOM 688 N N . PHE A 1 84 ? 0.106 8.698 -7.820 1.00 89.94 84 PHE A N 1
ATOM 689 C CA . PHE A 1 84 ? -0.098 9.533 -6.646 1.00 89.94 84 PHE A CA 1
ATOM 690 C C . PHE A 1 84 ? -1.581 9.726 -6.300 1.00 89.94 84 PHE A C 1
ATOM 692 O O . PHE A 1 84 ? -1.944 9.716 -5.125 1.00 89.94 84 PHE A O 1
ATOM 699 N N . GLY A 1 85 ? -2.447 9.888 -7.306 1.00 93.25 85 GLY A N 1
ATOM 700 C CA . GLY A 1 85 ? -3.877 10.094 -7.082 1.00 93.25 85 GLY A CA 1
ATOM 701 C C . GLY A 1 85 ? -4.512 8.885 -6.403 1.00 93.25 85 GLY A C 1
ATOM 702 O O . GLY A 1 85 ? -5.238 9.038 -5.420 1.00 93.25 85 GLY A O 1
ATOM 703 N N . HIS A 1 86 ? -4.182 7.681 -6.872 1.00 91.19 86 HIS A N 1
ATOM 704 C CA . HIS A 1 86 ? -4.705 6.442 -6.308 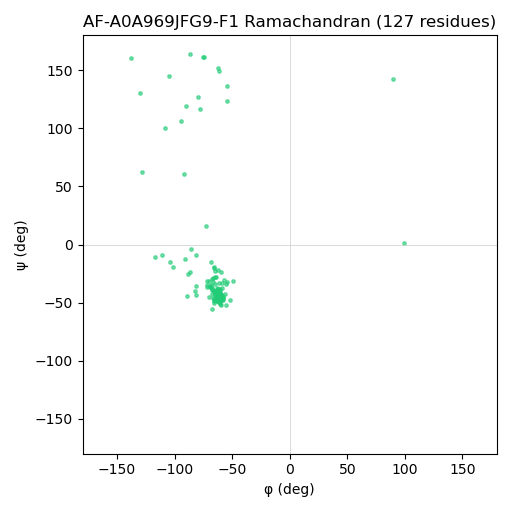1.00 91.19 86 HIS A CA 1
ATOM 705 C C . HIS A 1 86 ? -4.261 6.246 -4.858 1.00 91.19 86 HIS A C 1
ATOM 707 O O . HIS A 1 86 ? -5.113 5.977 -4.011 1.00 91.19 86 HIS A O 1
ATOM 713 N N . VAL A 1 87 ? -2.972 6.413 -4.530 1.00 94.00 87 VAL A N 1
ATOM 714 C CA . VAL A 1 87 ? -2.520 6.267 -3.131 1.00 94.00 87 VAL A CA 1
ATOM 715 C C . VAL A 1 87 ? -3.123 7.344 -2.230 1.00 94.00 87 VAL A C 1
ATOM 717 O O . VAL A 1 87 ? -3.574 7.036 -1.130 1.00 94.00 87 VAL A O 1
ATOM 720 N N . PHE A 1 88 ? -3.223 8.589 -2.700 1.00 94.56 88 PHE A N 1
ATOM 721 C CA . PHE A 1 88 ? -3.775 9.695 -1.920 1.00 94.56 88 PHE A CA 1
ATOM 722 C C . PHE A 1 88 ? -5.227 9.436 -1.502 1.00 94.56 88 PHE A C 1
ATOM 724 O O . PHE A 1 88 ? -5.554 9.490 -0.313 1.00 94.56 88 PHE A O 1
ATOM 731 N N . TRP A 1 89 ? -6.091 9.091 -2.460 1.00 95.56 89 TRP A N 1
ATOM 732 C CA . TRP A 1 89 ? -7.498 8.821 -2.170 1.00 95.56 89 TRP A CA 1
ATOM 733 C C . TRP A 1 89 ? -7.693 7.551 -1.344 1.00 95.56 89 TRP A C 1
ATOM 735 O O . TRP A 1 89 ? -8.527 7.547 -0.436 1.00 95.56 89 TRP A O 1
ATOM 745 N N . ASN A 1 90 ? -6.888 6.509 -1.582 1.00 94.88 90 ASN A N 1
ATOM 746 C CA . ASN A 1 90 ? -6.924 5.301 -0.760 1.00 94.88 90 ASN A CA 1
ATOM 747 C C . ASN A 1 90 ? -6.564 5.594 0.696 1.00 94.88 90 ASN A C 1
ATOM 749 O O . ASN A 1 90 ? -7.270 5.141 1.592 1.00 94.88 90 ASN A O 1
ATOM 753 N N . MET A 1 91 ? -5.518 6.381 0.959 1.00 95.50 91 MET A N 1
ATOM 754 C CA . MET A 1 91 ? -5.108 6.677 2.333 1.00 95.50 91 MET A CA 1
ATOM 755 C C . MET A 1 91 ? -6.124 7.556 3.071 1.00 95.50 91 MET A C 1
ATOM 757 O O . MET A 1 91 ? -6.345 7.346 4.262 1.00 95.50 91 MET A O 1
ATOM 761 N N . ILE A 1 92 ? -6.794 8.490 2.385 1.00 95.94 92 ILE A N 1
ATOM 762 C CA . ILE A 1 92 ? -7.883 9.283 2.983 1.00 95.94 92 ILE A CA 1
ATOM 763 C C . ILE A 1 92 ? -9.078 8.395 3.327 1.00 95.94 92 ILE A C 1
ATOM 765 O O . ILE A 1 92 ? -9.567 8.426 4.459 1.00 95.94 92 ILE A O 1
ATOM 769 N N . ALA A 1 93 ? -9.531 7.578 2.374 1.00 95.25 93 ALA A N 1
ATOM 770 C CA . ALA A 1 93 ? -10.641 6.662 2.596 1.00 95.25 93 ALA A CA 1
ATOM 771 C C . ALA A 1 93 ? -10.313 5.678 3.728 1.00 95.25 93 ALA A C 1
ATOM 773 O O . ALA A 1 93 ? -11.099 5.512 4.661 1.00 95.25 93 ALA A O 1
ATOM 774 N N . PHE A 1 94 ? -9.120 5.085 3.700 1.00 95.69 94 PHE A N 1
ATOM 775 C CA . PHE A 1 94 ? -8.657 4.164 4.727 1.00 95.69 94 PHE A CA 1
ATOM 776 C C .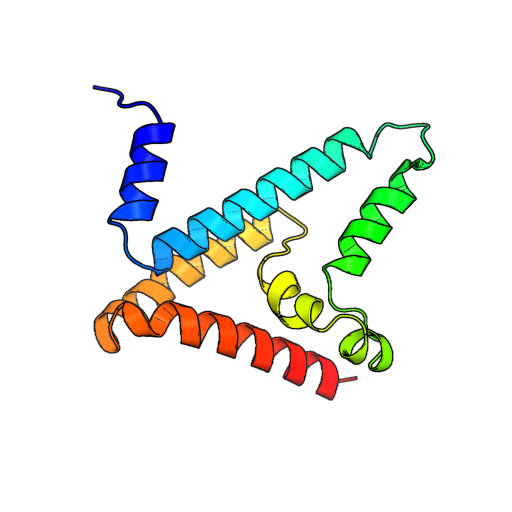 PHE A 1 94 ? -8.533 4.836 6.098 1.00 95.69 94 PHE A C 1
ATOM 778 O O . PHE A 1 94 ? -8.890 4.225 7.101 1.00 95.69 94 PHE A O 1
ATOM 785 N N . TYR A 1 95 ? -8.105 6.099 6.167 1.00 95.00 95 TYR A N 1
ATOM 786 C CA . TYR A 1 95 ? -8.085 6.847 7.421 1.00 95.00 95 TYR A CA 1
ATOM 787 C C . TYR A 1 95 ? -9.491 7.003 8.011 1.00 95.00 95 TYR A C 1
ATOM 789 O O . TYR A 1 95 ? -9.701 6.691 9.183 1.00 95.00 95 TYR A O 1
ATOM 797 N N . TRP A 1 96 ? -10.468 7.444 7.214 1.00 94.56 96 TRP A N 1
ATOM 798 C CA . TRP A 1 96 ? -11.837 7.641 7.694 1.00 94.56 96 TRP A CA 1
ATOM 799 C C . TRP A 1 96 ? -12.520 6.325 8.060 1.00 94.56 96 TRP A C 1
ATOM 801 O O . TRP A 1 96 ? -12.956 6.159 9.200 1.00 94.56 96 TRP A O 1
ATOM 811 N N . PHE A 1 97 ? -12.577 5.368 7.133 1.00 94.88 97 PHE A N 1
ATOM 812 C CA . PHE A 1 97 ? -13.238 4.086 7.378 1.00 94.88 97 PHE A CA 1
ATOM 813 C C . PHE A 1 97 ? -12.489 3.253 8.413 1.00 94.88 97 PHE A C 1
ATOM 815 O O . PHE A 1 97 ? -13.110 2.698 9.315 1.00 94.88 97 PHE A O 1
ATOM 822 N N . GLY A 1 98 ? -11.160 3.207 8.339 1.00 94.00 98 GLY A N 1
ATOM 823 C CA . GLY A 1 98 ? -10.331 2.485 9.297 1.00 94.00 98 GLY A CA 1
ATOM 824 C C . GLY A 1 98 ? -10.495 3.023 10.713 1.00 94.00 98 GLY A C 1
ATOM 825 O O . GLY A 1 98 ? -10.568 2.234 11.652 1.00 94.00 98 GLY A O 1
ATOM 826 N N . ARG A 1 99 ? -10.620 4.344 10.893 1.00 92.94 99 ARG A N 1
ATOM 827 C CA . ARG A 1 99 ? -10.877 4.929 12.214 1.00 92.94 99 ARG A CA 1
ATOM 828 C C . ARG A 1 99 ? -12.258 4.550 12.743 1.00 92.94 99 ARG A C 1
ATOM 830 O O . ARG A 1 99 ? -12.339 4.080 13.869 1.00 92.94 99 ARG A O 1
ATOM 837 N N . ILE A 1 100 ? -13.304 4.644 11.919 1.00 94.56 100 ILE A N 1
ATOM 838 C CA . ILE A 1 100 ? -14.666 4.216 12.292 1.00 94.56 100 ILE A CA 1
ATOM 839 C C . ILE A 1 100 ? -14.676 2.736 12.700 1.00 94.56 100 ILE A C 1
ATOM 841 O O . ILE A 1 100 ? -15.196 2.378 13.754 1.00 94.56 100 ILE A O 1
ATOM 845 N N . VAL A 1 101 ? -14.060 1.867 11.896 1.00 94.12 101 VAL A N 1
ATOM 846 C CA . VAL A 1 101 ? -13.942 0.433 12.197 1.00 94.12 101 VAL A CA 1
ATOM 847 C C . VAL A 1 101 ? -13.133 0.209 13.475 1.00 94.12 101 VAL A C 1
ATOM 849 O O . VAL A 1 101 ? -13.478 -0.659 14.273 1.00 94.12 101 VAL A O 1
ATOM 852 N N . GLY A 1 102 ? -12.078 0.991 13.696 1.00 93.56 102 GLY A N 1
ATOM 853 C CA . GLY A 1 102 ? -11.216 0.892 14.871 1.00 93.56 102 GLY A CA 1
ATOM 854 C C . GLY A 1 102 ? -11.936 1.296 16.150 1.00 93.56 102 GLY A C 1
ATOM 855 O O . GLY A 1 102 ? -11.755 0.639 17.174 1.00 93.56 102 GLY A O 1
ATOM 856 N N . ASP A 1 103 ? -12.789 2.313 16.069 1.00 93.31 103 ASP A N 1
ATOM 857 C CA . ASP A 1 103 ? -13.623 2.782 17.173 1.00 93.31 103 ASP A CA 1
ATOM 858 C C . ASP A 1 103 ? -14.755 1.781 17.485 1.00 93.31 103 ASP A C 1
ATOM 860 O O . ASP A 1 103 ? -15.086 1.573 18.650 1.00 93.31 103 ASP A O 1
ATOM 864 N N . LEU A 1 104 ? -15.307 1.097 16.471 1.00 95.12 104 LEU A N 1
ATOM 865 C CA . LEU A 1 104 ? -16.386 0.108 16.631 1.00 95.12 104 LEU A CA 1
ATOM 866 C C . LEU A 1 104 ? -15.906 -1.283 17.072 1.00 95.12 104 LEU A C 1
ATOM 868 O O . LEU A 1 104 ? -16.547 -1.936 17.892 1.00 95.12 104 LEU A O 1
ATOM 872 N N . LEU A 1 105 ? -14.813 -1.777 16.487 1.00 94.00 105 LEU A N 1
ATOM 873 C CA . LEU A 1 105 ? -14.347 -3.163 16.634 1.00 94.00 105 LEU A CA 1
ATOM 874 C C . LEU A 1 105 ? -13.051 -3.286 17.445 1.00 94.00 105 LEU A C 1
ATOM 876 O O . LEU A 1 105 ? -12.640 -4.396 17.793 1.00 94.00 105 LEU A O 1
ATOM 880 N N . GLY A 1 106 ? -12.411 -2.160 17.752 1.00 92.75 106 GLY A N 1
ATOM 881 C CA . GLY A 1 106 ? -11.133 -2.090 18.440 1.00 92.75 106 GLY A CA 1
ATOM 882 C C . GLY A 1 106 ? -9.936 -2.105 17.487 1.00 92.75 106 GLY A C 1
ATOM 883 O O . GLY A 1 106 ? -9.871 -2.848 16.507 1.00 92.75 106 GLY A O 1
ATOM 884 N N . ASN A 1 107 ? -8.916 -1.327 17.851 1.00 90.94 107 ASN A N 1
ATOM 885 C CA . ASN A 1 107 ? -7.690 -1.129 17.073 1.00 90.94 107 ASN A CA 1
ATOM 886 C C . ASN A 1 107 ? -6.952 -2.436 16.688 1.00 90.94 107 ASN A C 1
ATOM 888 O O . ASN A 1 107 ? -6.357 -2.545 15.618 1.00 90.94 107 ASN A O 1
ATOM 892 N N . HIS A 1 108 ? -7.019 -3.463 17.540 1.00 91.19 108 HIS A N 1
ATOM 893 C CA . HIS A 1 108 ? -6.361 -4.756 17.320 1.00 91.19 108 HIS A CA 1
ATOM 894 C C . HIS A 1 108 ? -6.929 -5.543 16.123 1.00 91.19 108 HIS A C 1
ATOM 896 O O . HIS A 1 108 ? -6.253 -6.433 15.610 1.00 91.19 108 HIS A O 1
ATOM 902 N N . ARG A 1 109 ? -8.145 -5.220 15.655 1.00 93.44 109 ARG A N 1
ATOM 903 C CA . ARG A 1 109 ? -8.790 -5.901 14.518 1.00 93.44 109 ARG A CA 1
ATOM 904 C C . ARG A 1 109 ? -8.509 -5.253 13.167 1.00 93.44 109 ARG A C 1
ATOM 906 O O . ARG A 1 109 ? -8.753 -5.8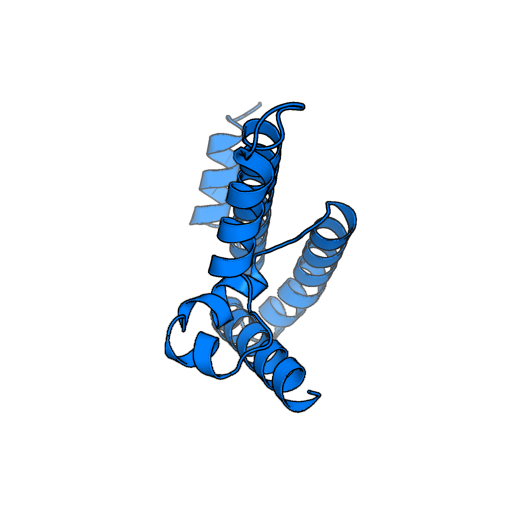85 12.146 1.00 93.44 109 ARG A O 1
ATOM 913 N N . ILE A 1 110 ? -7.952 -4.043 13.147 1.00 95.44 110 ILE A N 1
ATOM 914 C CA . ILE A 1 110 ? -7.687 -3.305 11.905 1.00 95.44 110 ILE A CA 1
ATOM 915 C C . ILE A 1 110 ? -6.717 -4.051 10.994 1.00 95.44 110 ILE A C 1
ATOM 917 O O . ILE A 1 110 ? -6.997 -4.206 9.811 1.00 95.44 110 ILE A O 1
ATOM 921 N N . LEU A 1 111 ? -5.602 -4.551 11.531 1.00 93.75 111 LEU A N 1
ATOM 922 C CA . LEU A 1 111 ? -4.605 -5.252 10.722 1.00 93.75 111 LEU A CA 1
ATOM 923 C C . LEU A 1 111 ? -5.141 -6.576 10.139 1.00 93.75 111 LEU A C 1
ATOM 925 O O . LEU A 1 111 ? -5.019 -6.763 8.928 1.00 93.75 111 LEU A O 1
ATOM 929 N N . PRO A 1 112 ? -5.780 -7.469 10.926 1.00 94.94 112 PRO A N 1
ATOM 930 C CA . PRO A 1 112 ? -6.429 -8.656 10.372 1.00 94.94 112 PRO A CA 1
ATOM 931 C C . PRO A 1 112 ? -7.472 -8.334 9.299 1.00 94.94 112 PRO A C 1
ATOM 933 O O . PRO A 1 112 ? -7.499 -8.997 8.267 1.00 94.94 112 PRO A O 1
ATOM 936 N N . LEU A 1 113 ? -8.301 -7.306 9.513 1.00 95.06 113 LEU A N 1
ATOM 937 C CA . LEU A 1 113 ? -9.313 -6.890 8.539 1.00 95.06 113 LEU A CA 1
ATOM 938 C C . LEU A 1 113 ? -8.685 -6.342 7.258 1.00 95.06 113 LEU A C 1
ATOM 940 O O . LEU A 1 113 ? -9.149 -6.672 6.172 1.00 95.06 113 LEU A O 1
ATOM 944 N N . TYR A 1 114 ? -7.611 -5.561 7.372 1.00 94.50 114 TYR A N 1
ATOM 945 C CA . TYR A 1 114 ? -6.861 -5.074 6.221 1.00 94.50 114 TYR A CA 1
ATOM 946 C C . TYR A 1 114 ? -6.297 -6.241 5.399 1.00 94.50 114 TYR A C 1
ATOM 948 O O . TYR A 1 114 ? -6.583 -6.342 4.209 1.00 94.50 114 TYR A O 1
ATOM 956 N N . ILE A 1 115 ? -5.597 -7.187 6.033 1.00 93.50 115 ILE A N 1
ATOM 957 C CA . ILE A 1 115 ? -5.040 -8.364 5.343 1.00 93.50 115 ILE A CA 1
ATOM 958 C C . ILE A 1 115 ? -6.154 -9.208 4.709 1.00 93.50 115 ILE A C 1
ATOM 960 O O . ILE A 1 115 ? -6.048 -9.593 3.546 1.00 93.50 115 ILE A O 1
ATOM 964 N N . ALA A 1 116 ? -7.247 -9.457 5.435 1.00 94.31 116 ALA A N 1
ATOM 965 C CA . ALA A 1 116 ? -8.386 -10.203 4.911 1.00 94.31 116 ALA A CA 1
ATOM 966 C C . ALA A 1 116 ? -9.025 -9.497 3.706 1.00 94.31 116 ALA A C 1
ATOM 968 O O . ALA A 1 116 ? -9.342 -10.157 2.721 1.00 94.31 116 ALA A O 1
ATOM 969 N N . SER A 1 117 ? -9.165 -8.167 3.747 1.00 93.19 117 SER A N 1
ATOM 970 C CA . SER A 1 117 ? -9.707 -7.390 2.627 1.00 93.19 117 SER A CA 1
ATOM 971 C C . SER A 1 117 ? -8.839 -7.496 1.374 1.00 93.19 117 SER A C 1
ATOM 973 O O . SER A 1 117 ? -9.373 -7.677 0.283 1.00 93.19 117 SER A O 1
ATOM 975 N N . VAL A 1 118 ? -7.511 -7.481 1.530 1.00 92.19 118 VAL A N 1
ATOM 976 C CA . VAL A 1 118 ? -6.564 -7.653 0.424 1.00 92.19 118 VAL A CA 1
ATOM 977 C C . VAL A 1 118 ? -6.681 -9.064 -0.160 1.00 92.19 118 VAL A C 1
ATOM 979 O O . VAL A 1 118 ? -6.831 -9.215 -1.369 1.00 92.19 118 VAL A O 1
ATOM 982 N N . ILE A 1 119 ? -6.686 -10.106 0.676 1.00 90.44 119 ILE A N 1
ATOM 983 C CA . ILE A 1 119 ? -6.820 -11.498 0.212 1.00 90.44 119 ILE A CA 1
ATOM 984 C C . ILE A 1 119 ? -8.144 -11.698 -0.533 1.00 90.44 119 ILE A C 1
ATOM 986 O O . ILE A 1 119 ? -8.150 -12.209 -1.651 1.00 90.44 119 ILE A O 1
ATOM 990 N N . VAL A 1 120 ? -9.263 -11.273 0.060 1.00 91.62 120 VAL A N 1
ATOM 991 C CA . VAL A 1 120 ? -10.590 -11.416 -0.554 1.00 91.62 120 VAL A CA 1
ATOM 992 C C . VAL A 1 120 ? -10.673 -10.614 -1.851 1.00 91.62 120 VAL A C 1
ATOM 994 O O . VAL A 1 120 ? -11.159 -11.143 -2.844 1.00 91.62 120 VAL A O 1
ATOM 997 N N . GLY A 1 121 ? -10.153 -9.385 -1.886 1.00 89.06 121 GLY A N 1
ATOM 998 C CA . GLY A 1 121 ? -10.109 -8.569 -3.100 1.00 89.06 121 GLY A CA 1
ATOM 999 C C . GLY A 1 121 ? -9.358 -9.253 -4.245 1.00 89.06 121 GLY A C 1
ATOM 1000 O O . GLY A 1 121 ? -9.874 -9.330 -5.359 1.00 89.06 121 GLY A O 1
ATOM 1001 N N . ASN A 1 122 ? -8.186 -9.826 -3.961 1.00 85.81 122 ASN A N 1
ATOM 1002 C CA . ASN A 1 122 ? -7.394 -10.566 -4.946 1.00 85.81 122 ASN A CA 1
ATOM 1003 C C . ASN A 1 122 ? -8.098 -11.855 -5.420 1.00 85.81 122 ASN A C 1
ATOM 1005 O O . ASN A 1 122 ? -8.090 -12.157 -6.613 1.00 85.81 122 ASN A O 1
ATOM 1009 N N . LEU A 1 123 ? -8.741 -12.605 -4.516 1.00 85.44 123 LEU A N 1
ATOM 1010 C CA . LEU A 1 123 ? -9.507 -13.811 -4.872 1.00 85.44 123 LEU A CA 1
ATOM 1011 C C . LEU A 1 123 ? -10.715 -13.483 -5.754 1.00 85.44 123 LEU A C 1
ATOM 1013 O O . LEU A 1 123 ? -10.987 -14.190 -6.723 1.00 85.44 123 LEU A O 1
ATOM 1017 N N . VAL A 1 124 ? -11.424 -12.399 -5.435 1.00 87.56 124 VAL A N 1
ATOM 1018 C CA . VAL A 1 124 ? -12.547 -11.920 -6.242 1.00 87.56 124 VAL A CA 1
ATOM 1019 C C . VAL A 1 124 ? -12.052 -11.497 -7.621 1.00 87.56 124 VAL A C 1
ATOM 1021 O O . VAL A 1 124 ? -12.619 -11.951 -8.611 1.00 87.56 124 VAL A O 1
ATOM 1024 N N . PHE A 1 125 ? -10.971 -10.712 -7.704 1.00 83.56 125 PHE A N 1
ATOM 1025 C CA . PHE A 1 125 ? -10.351 -10.344 -8.979 1.00 83.56 125 PHE A CA 1
ATOM 1026 C C . PHE A 1 125 ? -10.056 -11.583 -9.827 1.00 83.56 125 PHE A C 1
ATOM 1028 O O . PHE A 1 125 ? -10.460 -11.619 -10.981 1.00 83.56 125 PHE A O 1
ATOM 1035 N N . PHE A 1 126 ? -9.452 -12.623 -9.245 1.00 77.56 126 PHE A N 1
ATOM 1036 C CA . PHE A 1 126 ? -9.179 -13.880 -9.944 1.00 77.56 126 PHE A CA 1
ATOM 1037 C C . PHE A 1 126 ? -10.446 -14.584 -10.445 1.00 77.56 126 PHE A C 1
ATOM 1039 O O . PHE A 1 126 ? -10.463 -15.052 -11.574 1.00 77.56 126 PHE A O 1
ATOM 1046 N N . SER A 1 127 ? -11.514 -14.630 -9.644 1.00 79.94 127 SER A N 1
ATOM 1047 C CA . SER A 1 127 ? -12.758 -15.323 -10.019 1.00 79.94 127 SER A CA 1
ATOM 1048 C C . SER A 1 127 ? -13.508 -14.708 -11.206 1.00 79.94 127 SER A C 1
ATOM 1050 O O . SER A 1 127 ? -14.345 -15.377 -11.807 1.00 79.94 127 SER A O 1
ATOM 1052 N N . TYR A 1 128 ? -13.242 -13.437 -11.520 1.00 71.75 128 TYR A N 1
ATOM 1053 C CA . TYR A 1 128 ? -13.855 -12.735 -12.649 1.00 71.75 128 TYR A CA 1
ATOM 1054 C C 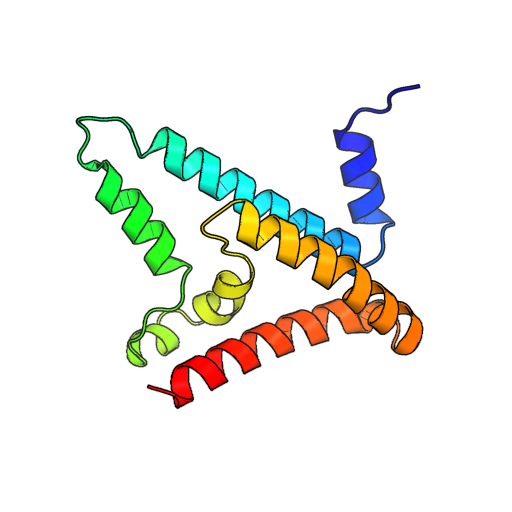. TYR A 1 128 ? -13.113 -12.950 -13.983 1.00 71.75 128 TYR A C 1
ATOM 1056 O O . TYR A 1 128 ? -13.595 -12.463 -15.009 1.00 71.75 128 TYR A O 1
ATOM 1064 N N . PHE A 1 129 ? -11.979 -13.661 -13.991 1.00 58.09 129 PHE A N 1
ATOM 1065 C CA . PHE A 1 129 ? -11.210 -14.012 -15.194 1.00 58.09 129 PHE A CA 1
ATOM 1066 C C . PHE A 1 129 ? -11.241 -15.511 -15.483 1.00 58.09 129 PHE A C 1
ATOM 1068 O O . PHE A 1 129 ? -11.041 -15.834 -16.678 1.00 58.09 129 PHE A O 1
#

Solvent-accessible surface area (backbone atoms only — not comparable to full-atom values): 7280 Å² total; per-residue (Å²): 141,76,71,56,71,65,54,53,52,51,46,40,60,73,72,43,56,51,53,60,41,53,46,52,51,35,53,49,48,36,52,53,51,53,50,49,45,60,71,37,60,46,93,94,53,85,35,54,61,55,53,51,49,53,48,57,66,38,32,71,69,90,52,72,69,53,48,78,77,40,63,63,14,55,60,45,34,70,44,64,57,96,48,69,69,61,47,53,54,49,47,52,51,44,50,56,53,40,46,55,48,23,73,74,71,36,52,86,46,44,60,61,52,51,54,48,50,34,46,51,51,54,52,51,58,55,73,77,109

Nearest PDB structures (foldseek):
  6pj8-assembly1_A  TM=8.329E-01  e=5.678E-03  Escherichia coli
  6pja-assembly1_A  TM=8.522E-01  e=1.128E-02  Escherichia coli
  5f5k-assembly1_A  TM=8.551E-01  e=1.128E-02  Escherichia coli
  6pju-assembly1_A  TM=8.541E-01  e=1.549E-02  Escherichia coli
  6pj5-assembly1_A  TM=8.315E-01  e=3.079E-02  Escherichia coli

Mean predicted aligned error: 6.81 Å

pLDDT: mean 84.67, std 10.49, range [48.84, 95.94]

Radius of gyration: 16.97 Å; Cα contacts (8 Å, |Δi|>4): 91; chains: 1; bounding box: 35×44×43 Å

Foldseek 3Di:
DDDDPVVVLVCCCVPNFLLSVVLVQLVVLAVVLVVVCVVQPDPPDPSVVVSVVVCPLQADDLDPVVCVVRVNNLQSNLSDDDDDVVSVVVSVVSVVVLVVCCVVVNRVCSVVVSSVCSNVVVVVVNVVD

Secondary structure (DSSP, 8-state):
----HHHHHHHHHHHS-HHHHHHHHHHHHHHHHHHHHHHH--TT-TTHHHHHHHHHHHS--S-HHHHHH-TTHHHHGGG--SSHHHHHHHHHHHHHHHHHHHHHH-GGGHHHHHHHHHHHHHHHHHHT-